Protein AF-A0A7X6N5V5-F1 (afdb_monomer_lite)

pLDDT: mean 77.95, std 14.74, range [39.09, 94.69]

Secondary structure (DSSP, 8-state):
-EEEEE---HHHHHHHHHHHHHHT-EEEEE--HHHHHHHHHHHGGG-SEEEEE-SSHHHHHHHTT--SEEEEE---

Sequence (76 aa):
MRILMFEEEQVIRELLTPLICKHQWEIKYIFDDIAFINEINRNLTEYDGIIVDINNNSTLNILKNISINTYIFQNI

Structure (mmCIF, N/CA/C/O backbone):
data_AF-A0A7X6N5V5-F1
#
_entry.id   AF-A0A7X6N5V5-F1
#
loop_
_atom_site.group_PDB
_atom_site.id
_atom_site.type_symbol
_atom_site.label_atom_id
_atom_site.label_alt_id
_atom_site.label_comp_id
_atom_site.label_asym_id
_atom_site.label_entity_id
_atom_site.label_seq_id
_atom_site.pdbx_PDB_ins_code
_atom_site.Cartn_x
_atom_site.Cartn_y
_atom_site.Cartn_z
_atom_site.occupancy
_atom_site.B_iso_or_equiv
_atom_site.auth_seq_id
_atom_site.auth_comp_id
_atom_site.auth_asym_id
_atom_site.auth_atom_id
_atom_site.pdbx_PDB_model_num
ATOM 1 N N . MET A 1 1 ? -10.404 5.454 5.135 1.00 88.44 1 MET A N 1
ATOM 2 C CA . MET A 1 1 ? -9.391 4.392 5.290 1.00 88.44 1 MET A CA 1
ATOM 3 C C . MET A 1 1 ? -8.074 4.924 4.779 1.00 88.44 1 MET A C 1
ATOM 5 O O . MET A 1 1 ? -8.084 5.562 3.728 1.00 88.44 1 MET A O 1
ATOM 9 N N . ARG A 1 2 ? -6.985 4.685 5.502 1.00 93.06 2 ARG A N 1
ATOM 10 C CA . ARG A 1 2 ? -5.634 5.059 5.095 1.00 93.06 2 ARG A CA 1
ATOM 11 C C . ARG A 1 2 ? -4.952 3.848 4.478 1.00 93.06 2 ARG A C 1
ATOM 13 O O . ARG A 1 2 ? -4.838 2.807 5.116 1.00 93.06 2 ARG A O 1
ATOM 20 N N . ILE A 1 3 ? -4.553 3.965 3.221 1.00 90.75 3 ILE A N 1
ATOM 21 C CA . ILE A 1 3 ? -3.992 2.868 2.437 1.00 90.75 3 ILE A CA 1
ATOM 22 C C . ILE A 1 3 ? -2.560 3.221 2.062 1.00 90.75 3 ILE A C 1
ATOM 24 O O . ILE A 1 3 ? -2.286 4.305 1.542 1.00 90.75 3 ILE A O 1
ATOM 28 N N . LEU A 1 4 ? -1.649 2.287 2.308 1.00 90.88 4 LEU A N 1
ATOM 29 C CA . LEU A 1 4 ? -0.292 2.364 1.788 1.00 90.88 4 LEU A CA 1
ATOM 30 C C . LEU A 1 4 ? -0.256 1.696 0.412 1.00 90.88 4 LEU A C 1
ATOM 32 O O . LEU A 1 4 ? -0.720 0.566 0.274 1.00 90.88 4 LEU A O 1
ATOM 36 N N . MET A 1 5 ? 0.277 2.377 -0.599 1.00 88.81 5 MET A N 1
ATOM 37 C CA . MET A 1 5 ? 0.350 1.856 -1.963 1.00 88.81 5 MET A CA 1
ATOM 38 C C . MET A 1 5 ? 1.793 1.821 -2.462 1.00 88.81 5 MET A C 1
ATOM 40 O O . MET A 1 5 ? 2.452 2.860 -2.515 1.00 88.81 5 MET A O 1
ATOM 44 N N . PHE A 1 6 ? 2.243 0.631 -2.856 1.00 86.56 6 PHE A N 1
ATOM 45 C CA . PHE A 1 6 ? 3.473 0.397 -3.606 1.00 86.56 6 PHE A CA 1
ATOM 46 C C . PHE A 1 6 ? 3.115 -0.033 -5.026 1.00 86.56 6 PHE A C 1
ATOM 48 O O . PHE A 1 6 ? 2.740 -1.179 -5.244 1.00 86.56 6 PHE A O 1
ATOM 55 N N . GLU A 1 7 ? 3.131 0.916 -5.957 1.00 80.94 7 GLU A N 1
ATOM 56 C CA . GLU A 1 7 ? 2.707 0.713 -7.346 1.00 80.94 7 GLU A CA 1
ATOM 57 C C . GLU A 1 7 ? 3.373 1.764 -8.236 1.00 80.94 7 GLU A C 1
ATOM 59 O O . GLU A 1 7 ? 3.022 2.949 -8.185 1.00 80.94 7 GLU A O 1
ATOM 64 N N . GLU A 1 8 ? 4.345 1.348 -9.040 1.00 76.94 8 GLU A N 1
ATOM 65 C CA . GLU A 1 8 ? 5.128 2.230 -9.907 1.00 76.94 8 GLU A CA 1
ATOM 66 C C . GLU A 1 8 ? 4.411 2.525 -11.233 1.00 76.94 8 GLU A C 1
ATOM 68 O O . GLU A 1 8 ? 4.558 3.626 -11.786 1.00 76.94 8 GLU A O 1
ATOM 73 N N . GLU A 1 9 ? 3.537 1.631 -11.698 1.00 81.31 9 GLU A N 1
ATOM 74 C CA . GLU A 1 9 ? 2.805 1.770 -12.949 1.00 81.31 9 GLU A CA 1
ATOM 75 C C . GLU A 1 9 ? 1.675 2.802 -12.836 1.00 81.31 9 GLU A C 1
ATOM 77 O O . GLU A 1 9 ? 0.682 2.657 -12.118 1.00 81.31 9 GLU A O 1
ATOM 82 N N . GLN A 1 10 ? 1.790 3.874 -13.624 1.00 81.38 10 GLN A N 1
ATOM 83 C CA . GLN A 1 10 ? 0.762 4.915 -13.696 1.00 81.38 10 GLN A CA 1
ATOM 84 C C . GLN A 1 10 ? -0.603 4.365 -14.129 1.00 81.38 10 GLN A C 1
ATOM 86 O O . GLN A 1 10 ? -1.627 4.807 -13.610 1.00 81.38 10 GLN A O 1
ATOM 91 N N . VAL A 1 11 ? -0.611 3.381 -15.031 1.00 81.56 11 VAL A N 1
ATOM 92 C CA . VAL A 1 11 ? -1.834 2.770 -15.568 1.00 81.56 11 VAL A CA 1
ATOM 93 C C . VAL A 1 11 ? -2.664 2.128 -14.455 1.00 81.56 11 VAL A C 1
ATOM 95 O O . VAL A 1 11 ? -3.879 2.322 -14.404 1.00 81.56 11 VAL A O 1
ATOM 98 N N . ILE A 1 12 ? -2.023 1.429 -13.515 1.00 80.38 12 ILE A N 1
ATOM 99 C CA . ILE A 1 12 ? -2.719 0.801 -12.389 1.00 80.38 12 ILE A CA 1
ATOM 100 C C . ILE A 1 12 ? -3.278 1.859 -11.430 1.00 80.38 12 ILE A C 1
ATOM 102 O O . ILE A 1 12 ? -4.429 1.762 -10.998 1.00 80.38 12 ILE A O 1
ATOM 106 N N . ARG A 1 13 ? -2.529 2.934 -11.152 1.00 84.38 13 ARG A N 1
ATOM 107 C CA . ARG A 1 13 ? -3.026 4.042 -10.312 1.00 84.38 13 ARG A CA 1
ATOM 108 C C . ARG A 1 13 ? -4.249 4.730 -10.919 1.00 84.38 13 ARG A C 1
ATOM 110 O O . ARG A 1 13 ? -5.205 5.044 -10.205 1.00 84.38 13 ARG A O 1
ATOM 117 N N . GLU A 1 14 ? -4.253 4.938 -12.231 1.00 86.94 14 GLU A N 1
ATOM 118 C CA . GLU A 1 14 ? -5.404 5.495 -12.950 1.00 86.94 14 GLU A CA 1
ATOM 119 C C . GLU A 1 14 ? -6.620 4.559 -12.881 1.00 86.94 14 GLU A C 1
ATOM 121 O O . GLU A 1 14 ? -7.731 5.016 -12.609 1.00 86.94 14 GLU A O 1
ATOM 126 N N . LEU A 1 15 ? -6.405 3.246 -13.012 1.00 86.31 15 LEU A N 1
ATOM 127 C CA . LEU A 1 15 ? -7.435 2.216 -12.828 1.00 86.31 15 LEU A CA 1
ATOM 128 C C . LEU A 1 15 ? -8.042 2.209 -11.417 1.00 86.31 15 LEU A C 1
ATOM 130 O O . LEU A 1 15 ? -9.246 2.000 -11.264 1.00 86.31 15 LEU A O 1
ATOM 134 N N . LEU A 1 16 ? -7.234 2.457 -10.384 1.00 86.00 16 LEU A N 1
ATOM 135 C CA . LEU A 1 16 ? -7.683 2.472 -8.988 1.00 86.00 16 LEU A CA 1
ATOM 136 C C . LEU A 1 16 ? -8.314 3.809 -8.567 1.00 86.00 16 LEU A C 1
ATOM 138 O O . LEU A 1 16 ? -9.088 3.844 -7.607 1.00 86.00 16 LEU A O 1
ATOM 142 N N . THR A 1 17 ? -8.047 4.900 -9.291 1.00 88.00 17 THR A N 1
ATOM 143 C CA . THR A 1 17 ? -8.527 6.255 -8.958 1.00 88.00 17 THR A CA 1
ATOM 144 C C . THR A 1 17 ? -10.046 6.328 -8.730 1.00 88.00 17 THR A C 1
ATOM 146 O O . THR A 1 17 ? -10.456 6.875 -7.703 1.00 88.00 17 THR A O 1
ATOM 149 N N . PRO A 1 18 ? -10.915 5.735 -9.576 1.00 91.75 18 PRO A N 1
ATOM 150 C CA . PRO A 1 18 ? -12.357 5.748 -9.336 1.00 91.75 18 PRO A CA 1
ATOM 151 C C . PRO A 1 18 ? -12.762 5.095 -8.007 1.00 91.75 18 PRO A C 1
ATOM 153 O O . PRO A 1 18 ? -13.663 5.592 -7.330 1.00 91.75 18 PRO A O 1
ATOM 156 N N . LEU A 1 19 ? -12.096 4.003 -7.611 1.00 87.44 19 LEU A N 1
ATOM 157 C CA . LEU A 1 19 ? -12.355 3.319 -6.340 1.00 87.44 19 LEU A CA 1
ATOM 158 C C . LEU A 1 19 ? -11.882 4.166 -5.156 1.00 87.44 19 LEU A C 1
ATOM 160 O O . LEU A 1 19 ? -12.641 4.359 -4.206 1.00 87.44 19 LEU A O 1
ATOM 164 N N . ILE A 1 20 ?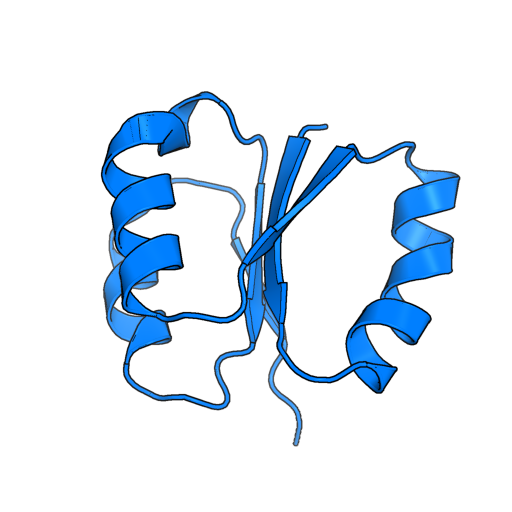 -10.674 4.729 -5.252 1.00 90.19 20 ILE A N 1
ATOM 165 C CA . ILE A 1 20 ? -10.094 5.621 -4.240 1.00 90.19 20 ILE A CA 1
ATOM 166 C C . ILE A 1 20 ? -11.030 6.810 -3.986 1.00 90.19 20 ILE A C 1
ATOM 168 O O . ILE A 1 20 ? -11.366 7.099 -2.837 1.00 90.19 20 ILE A O 1
ATOM 172 N N . CYS A 1 21 ? -11.520 7.455 -5.051 1.00 90.50 21 CYS A N 1
ATOM 173 C CA . CYS A 1 21 ? -12.452 8.577 -4.953 1.00 90.50 21 CYS A CA 1
ATOM 174 C C . CYS A 1 21 ? -13.810 8.159 -4.378 1.00 90.50 21 CYS A C 1
ATOM 176 O O . CYS A 1 21 ? -14.324 8.825 -3.479 1.00 90.50 21 CYS A O 1
ATOM 178 N N . LYS A 1 22 ? -14.388 7.051 -4.862 1.00 94.00 22 LYS A N 1
ATOM 179 C CA . LYS A 1 22 ? -15.692 6.546 -4.400 1.00 94.00 22 LYS A CA 1
ATOM 180 C C . LYS A 1 22 ? -15.691 6.228 -2.905 1.00 94.00 22 LYS A C 1
ATOM 182 O O . LYS A 1 22 ? -16.684 6.486 -2.230 1.00 94.00 22 LYS A O 1
ATOM 187 N N . HIS A 1 23 ? -14.601 5.655 -2.402 1.00 91.25 23 HIS A N 1
ATOM 188 C CA . HIS A 1 23 ? -14.480 5.229 -1.010 1.00 91.25 23 HIS A CA 1
ATOM 189 C C . HIS A 1 23 ? -13.755 6.237 -0.108 1.00 91.25 23 HIS A C 1
ATOM 191 O O . HIS A 1 23 ? -13.579 5.958 1.079 1.00 91.25 23 HIS A O 1
ATOM 197 N N . GLN A 1 24 ? -13.359 7.397 -0.648 1.00 94.00 24 GLN A N 1
ATOM 198 C CA . GLN A 1 24 ? -12.638 8.451 0.075 1.00 94.00 24 GLN A CA 1
ATOM 199 C C . GLN A 1 24 ? -11.407 7.903 0.818 1.00 94.00 24 GLN A C 1
ATOM 201 O O . GLN A 1 24 ? -11.191 8.168 2.003 1.00 94.00 24 GLN A O 1
ATOM 206 N N . TRP A 1 25 ? -10.626 7.062 0.137 1.00 93.00 25 TRP A N 1
ATOM 207 C CA . TRP A 1 25 ? -9.399 6.508 0.702 1.00 93.00 25 TRP A CA 1
ATOM 208 C C . TRP A 1 25 ? -8.274 7.545 0.682 1.00 93.00 25 TRP A C 1
ATOM 210 O O . TRP A 1 25 ? -8.057 8.221 -0.321 1.00 93.00 25 TRP A O 1
ATOM 220 N N . GLU A 1 26 ? -7.540 7.646 1.787 1.00 94.69 26 GLU A N 1
ATOM 221 C CA . GLU A 1 26 ? -6.306 8.425 1.868 1.00 94.69 26 GLU A CA 1
ATOM 222 C C . GLU A 1 26 ? -5.149 7.520 1.447 1.00 94.69 26 GLU A C 1
ATOM 224 O O . GLU A 1 26 ? -4.876 6.523 2.114 1.00 94.69 26 GLU A O 1
ATOM 229 N N . ILE A 1 27 ? -4.492 7.839 0.331 1.00 92.12 27 ILE A N 1
ATOM 230 C CA . ILE A 1 27 ? -3.433 6.997 -0.231 1.00 92.12 27 ILE A CA 1
ATOM 231 C C . ILE A 1 27 ? -2.067 7.629 0.018 1.00 92.12 27 ILE A C 1
ATOM 233 O O . ILE A 1 27 ? -1.820 8.759 -0.407 1.00 92.12 27 ILE A O 1
ATOM 237 N N . LYS A 1 28 ? -1.156 6.874 0.641 1.00 93.44 28 LYS A N 1
ATOM 238 C CA . LYS A 1 28 ? 0.276 7.191 0.647 1.00 93.44 28 LYS A CA 1
ATOM 239 C C . LYS A 1 28 ? 0.976 6.354 -0.414 1.00 93.44 28 LYS A C 1
ATOM 241 O O . LYS A 1 28 ? 1.023 5.133 -0.304 1.00 93.44 28 LYS A O 1
ATOM 246 N N . TYR A 1 29 ? 1.531 7.023 -1.417 1.00 90.12 29 TYR A N 1
ATOM 247 C CA . TYR A 1 29 ? 2.284 6.380 -2.488 1.00 90.12 29 TYR A CA 1
ATOM 248 C C . TYR A 1 29 ? 3.758 6.243 -2.113 1.00 90.12 29 TYR A C 1
ATOM 250 O O . TYR A 1 29 ? 4.372 7.205 -1.643 1.00 90.12 29 TYR A O 1
ATOM 258 N N . ILE A 1 30 ? 4.323 5.062 -2.348 1.00 89.00 30 ILE A N 1
ATOM 259 C CA . ILE A 1 30 ? 5.756 4.787 -2.260 1.00 89.00 30 ILE A CA 1
ATOM 260 C C . ILE A 1 30 ? 6.173 4.003 -3.508 1.00 89.00 30 ILE A C 1
ATOM 262 O O . ILE A 1 30 ? 5.460 3.108 -3.940 1.00 89.00 30 ILE A O 1
ATOM 266 N N . PHE A 1 31 ? 7.324 4.350 -4.079 1.00 85.38 31 PHE A N 1
ATOM 267 C CA . PHE A 1 31 ? 7.847 3.780 -5.331 1.00 85.38 31 PHE A CA 1
ATOM 268 C C . PHE A 1 31 ? 9.272 3.232 -5.161 1.00 85.38 31 PHE A C 1
ATOM 270 O O . PHE A 1 31 ? 10.019 3.119 -6.118 1.00 85.38 31 PHE A O 1
ATOM 277 N N . ASP A 1 32 ? 9.697 3.017 -3.917 1.00 85.25 32 ASP A N 1
ATOM 278 C CA . ASP A 1 32 ? 11.014 2.486 -3.580 1.00 85.25 32 ASP A CA 1
ATOM 279 C C . ASP A 1 32 ? 10.842 1.380 -2.540 1.00 85.25 32 ASP A C 1
ATOM 281 O O . ASP A 1 32 ? 10.211 1.594 -1.498 1.00 85.25 32 ASP A O 1
ATOM 285 N N . ASP A 1 33 ? 11.402 0.206 -2.831 1.00 79.56 33 ASP A N 1
ATOM 286 C CA . ASP A 1 33 ? 11.304 -0.987 -1.985 1.00 79.56 33 ASP A CA 1
ATOM 287 C C . ASP A 1 33 ? 11.756 -0.687 -0.548 1.00 79.56 33 ASP A C 1
ATOM 289 O O . ASP A 1 33 ? 11.077 -1.028 0.421 1.00 79.56 33 ASP A O 1
ATOM 293 N N . ILE A 1 34 ? 12.896 -0.007 -0.380 1.00 84.19 34 ILE A N 1
ATOM 294 C CA . ILE A 1 34 ? 13.485 0.255 0.940 1.00 84.19 34 ILE A CA 1
ATOM 295 C C . ILE A 1 34 ? 12.609 1.230 1.731 1.00 84.19 34 ILE A C 1
ATOM 297 O O . ILE A 1 34 ? 12.359 1.022 2.923 1.00 84.19 34 ILE A O 1
ATOM 301 N N . ALA A 1 35 ? 12.122 2.291 1.093 1.00 88.12 35 ALA A N 1
ATOM 302 C CA . ALA A 1 35 ? 11.201 3.244 1.695 1.00 88.12 35 ALA A CA 1
ATOM 303 C C . ALA A 1 35 ? 9.888 2.568 2.104 1.00 88.12 35 ALA A C 1
ATOM 305 O O . ALA A 1 35 ? 9.384 2.835 3.196 1.00 88.12 35 ALA A O 1
ATOM 306 N N . PHE A 1 36 ? 9.371 1.658 1.279 1.00 86.88 36 PHE A N 1
ATOM 307 C CA . PHE A 1 36 ? 8.132 0.937 1.551 1.00 86.88 36 PHE A CA 1
ATOM 308 C C . PHE A 1 36 ? 8.272 0.017 2.765 1.00 86.88 36 PHE A C 1
ATOM 310 O O . PHE A 1 36 ? 7.447 0.045 3.678 1.00 86.88 36 PHE A O 1
ATOM 317 N N . ILE A 1 37 ? 9.376 -0.726 2.830 1.00 83.69 37 ILE A N 1
ATOM 318 C CA . ILE A 1 37 ? 9.704 -1.594 3.964 1.00 83.69 37 ILE A CA 1
ATOM 319 C C . ILE A 1 37 ? 9.852 -0.781 5.248 1.00 83.69 37 ILE A C 1
ATOM 321 O O . ILE A 1 37 ? 9.317 -1.151 6.294 1.00 83.69 37 ILE A O 1
ATOM 325 N N . ASN A 1 38 ? 10.573 0.338 5.182 1.00 88.25 38 ASN A N 1
ATOM 326 C CA . ASN A 1 38 ? 10.751 1.217 6.332 1.00 88.25 38 ASN A CA 1
ATOM 327 C C . ASN A 1 38 ? 9.423 1.814 6.807 1.00 88.25 38 ASN A C 1
ATOM 329 O O . ASN A 1 38 ? 9.222 1.947 8.014 1.00 88.25 38 ASN A O 1
ATOM 333 N N . GLU A 1 39 ? 8.524 2.153 5.885 1.00 91.06 39 GLU A N 1
ATOM 334 C CA . GLU A 1 39 ? 7.203 2.679 6.210 1.00 91.06 39 GLU A CA 1
ATOM 335 C C . GLU A 1 39 ? 6.340 1.639 6.921 1.00 91.06 39 GLU A C 1
ATOM 337 O O . GLU A 1 39 ? 5.792 1.926 7.984 1.00 91.06 39 GLU A O 1
ATOM 342 N N . ILE A 1 40 ? 6.269 0.424 6.375 1.00 86.75 40 ILE A N 1
ATOM 343 C CA . ILE A 1 40 ? 5.570 -0.696 7.005 1.00 86.75 40 ILE A CA 1
ATOM 344 C C . ILE A 1 40 ? 6.124 -0.938 8.410 1.00 86.75 40 ILE A C 1
ATOM 346 O O . ILE A 1 40 ? 5.371 -0.941 9.378 1.00 86.75 40 ILE A O 1
ATOM 350 N N . ASN A 1 41 ? 7.442 -1.085 8.550 1.00 83.94 41 ASN A N 1
ATOM 351 C CA . ASN A 1 41 ? 8.055 -1.430 9.833 1.00 83.94 41 ASN A CA 1
ATOM 352 C C . ASN A 1 41 ? 7.823 -0.373 10.921 1.00 83.94 41 ASN A C 1
ATOM 354 O O . ASN A 1 41 ? 7.824 -0.708 12.104 1.00 83.94 41 ASN A O 1
ATOM 358 N N . ARG A 1 42 ? 7.657 0.898 10.540 1.00 90.00 42 ARG A N 1
ATOM 359 C CA . ARG A 1 42 ? 7.452 2.001 11.487 1.00 90.00 42 ARG A CA 1
ATOM 360 C C . ARG A 1 42 ? 5.981 2.262 11.782 1.00 90.00 42 ARG A C 1
ATOM 362 O O . ARG A 1 42 ? 5.644 2.521 12.931 1.00 90.00 42 ARG A O 1
ATOM 369 N N . ASN A 1 43 ? 5.132 2.186 10.760 1.00 90.69 43 ASN A N 1
ATOM 370 C CA . ASN A 1 43 ? 3.806 2.802 10.780 1.00 90.69 43 ASN A CA 1
ATOM 371 C C . ASN A 1 43 ? 2.684 1.832 10.379 1.00 90.69 43 ASN A C 1
ATOM 373 O O . ASN A 1 43 ? 1.587 2.285 10.069 1.00 90.69 43 ASN A O 1
ATOM 377 N N . LEU A 1 44 ? 2.912 0.511 10.372 1.00 83.12 44 LEU A N 1
ATOM 378 C CA . LEU A 1 44 ? 1.911 -0.479 9.935 1.00 83.12 44 LEU A CA 1
ATOM 379 C C . LEU A 1 44 ? 0.526 -0.271 10.568 1.00 83.12 44 LEU A C 1
ATOM 381 O O . LEU A 1 44 ? -0.484 -0.387 9.884 1.00 83.12 44 LEU A O 1
ATOM 385 N N . THR A 1 45 ? 0.478 0.058 11.860 1.00 85.00 45 THR A N 1
ATOM 386 C CA . THR A 1 45 ? -0.772 0.261 12.610 1.00 85.00 45 THR A CA 1
ATOM 387 C C . THR A 1 45 ? -1.544 1.517 12.203 1.00 85.00 45 THR A C 1
ATOM 389 O O . THR A 1 45 ? -2.680 1.685 12.632 1.00 85.00 45 THR A O 1
ATOM 392 N N . GLU A 1 46 ? -0.942 2.417 11.421 1.00 89.94 46 GLU A N 1
ATOM 393 C CA . GLU A 1 46 ? -1.594 3.627 10.907 1.00 89.94 46 GLU A CA 1
ATOM 394 C C . GLU A 1 46 ? -2.369 3.388 9.605 1.00 89.94 46 GLU A C 1
ATOM 396 O O . GLU A 1 46 ? -3.099 4.277 9.160 1.00 89.94 46 GLU A O 1
ATOM 401 N N . TYR A 1 47 ? -2.190 2.224 8.977 1.00 89.25 47 TYR A N 1
ATOM 402 C CA . TYR A 1 47 ? -2.834 1.867 7.720 1.00 89.25 47 TYR A CA 1
ATOM 403 C C . TYR A 1 47 ? -3.946 0.845 7.959 1.00 89.25 47 TYR A C 1
ATOM 405 O O . TYR A 1 47 ? -3.804 -0.096 8.734 1.00 89.25 47 TYR A O 1
ATOM 413 N N . ASP A 1 48 ? -5.057 1.012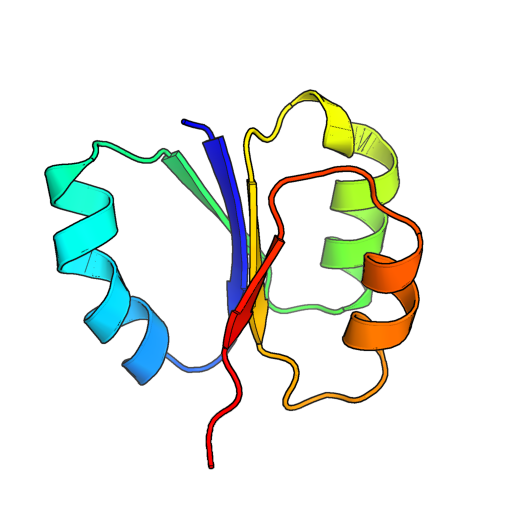 7.249 1.00 88.56 48 ASP A N 1
ATOM 414 C CA . ASP A 1 48 ? -6.180 0.069 7.241 1.00 88.56 48 ASP A CA 1
ATOM 415 C C . ASP A 1 48 ? -5.990 -1.041 6.191 1.00 88.56 48 ASP A C 1
ATOM 417 O O . ASP A 1 48 ? -6.669 -2.073 6.212 1.00 88.56 48 ASP A O 1
ATOM 421 N N . GLY A 1 49 ? -5.087 -0.816 5.234 1.00 86.50 49 GLY A N 1
ATOM 422 C CA . GLY A 1 49 ? -4.795 -1.742 4.153 1.00 86.50 49 GLY A CA 1
ATOM 423 C C . GLY A 1 49 ? -3.547 -1.356 3.373 1.00 86.50 49 GLY A C 1
ATOM 424 O O . GLY A 1 49 ? -3.059 -0.226 3.449 1.00 86.50 49 GLY A O 1
ATOM 425 N N . ILE A 1 50 ? -3.038 -2.323 2.617 1.00 86.38 50 ILE A N 1
ATOM 426 C CA . ILE A 1 50 ? -1.855 -2.154 1.778 1.00 86.38 50 ILE A CA 1
ATOM 427 C C . ILE A 1 50 ? -2.164 -2.693 0.381 1.00 86.38 50 ILE A C 1
ATOM 429 O O . ILE A 1 50 ? -2.682 -3.805 0.245 1.00 86.38 50 ILE A O 1
ATOM 433 N N . ILE A 1 51 ? -1.847 -1.899 -0.639 1.00 82.75 51 ILE A N 1
ATOM 434 C CA . ILE A 1 51 ? -1.881 -2.287 -2.051 1.00 82.75 51 ILE A CA 1
ATOM 435 C C . ILE A 1 51 ? -0.438 -2.389 -2.532 1.00 82.75 51 ILE A C 1
ATOM 437 O O . ILE A 1 51 ? 0.329 -1.443 -2.361 1.00 82.75 51 ILE A O 1
ATOM 441 N N . VAL A 1 52 ? -0.068 -3.528 -3.109 1.00 78.81 52 VAL A N 1
ATOM 442 C CA . VAL A 1 52 ? 1.296 -3.771 -3.594 1.00 78.81 52 VAL A CA 1
ATOM 443 C C . VAL A 1 52 ? 1.252 -4.407 -4.973 1.00 78.81 52 VAL A C 1
ATOM 445 O O . VAL A 1 52 ? 0.590 -5.434 -5.143 1.00 78.81 52 VAL A O 1
ATOM 448 N N . ASP A 1 53 ? 1.994 -3.822 -5.911 1.00 74.94 53 ASP A N 1
ATOM 449 C CA . ASP A 1 53 ? 2.400 -4.478 -7.149 1.00 74.94 53 ASP A CA 1
ATOM 450 C C . ASP A 1 53 ? 3.516 -5.485 -6.861 1.00 74.94 53 ASP A C 1
ATOM 452 O O . ASP A 1 53 ? 4.580 -5.154 -6.330 1.00 74.94 53 ASP A O 1
ATOM 456 N N . ILE A 1 54 ? 3.255 -6.744 -7.190 1.00 66.38 54 ILE A N 1
ATOM 457 C CA . ILE A 1 54 ? 4.149 -7.868 -6.908 1.00 66.38 54 ILE A CA 1
ATOM 458 C C . ILE A 1 54 ? 4.957 -8.314 -8.125 1.00 66.38 54 ILE A C 1
ATOM 460 O O . ILE A 1 54 ? 5.591 -9.370 -8.080 1.00 66.38 54 ILE A O 1
ATOM 464 N N . ASN A 1 55 ? 4.986 -7.511 -9.191 1.00 63.84 55 ASN A N 1
ATOM 465 C CA . ASN A 1 55 ? 5.858 -7.755 -10.340 1.00 63.84 55 ASN A CA 1
ATOM 466 C C . ASN A 1 55 ? 7.351 -7.843 -9.938 1.00 63.84 55 ASN A C 1
ATOM 468 O O . ASN A 1 55 ? 8.127 -8.537 -10.599 1.00 63.84 55 ASN A O 1
ATOM 472 N N . ASN A 1 56 ? 7.742 -7.246 -8.801 1.00 54.66 56 ASN A N 1
ATOM 473 C CA . ASN A 1 56 ? 9.045 -7.442 -8.159 1.00 54.66 56 ASN A CA 1
ATOM 474 C C . ASN A 1 56 ? 8.984 -8.485 -7.017 1.00 54.66 56 ASN A C 1
ATOM 476 O O . ASN A 1 56 ? 8.360 -8.292 -5.974 1.00 54.66 56 ASN A O 1
ATOM 480 N N . ASN A 1 57 ? 9.706 -9.600 -7.186 1.00 57.19 57 ASN A N 1
ATOM 481 C CA . ASN A 1 57 ? 9.782 -10.743 -6.253 1.00 57.19 57 ASN A CA 1
ATOM 482 C C . ASN A 1 57 ? 10.246 -10.399 -4.812 1.00 57.19 57 ASN A C 1
ATOM 484 O O . ASN A 1 57 ? 10.086 -11.219 -3.902 1.00 57.19 57 ASN A O 1
ATOM 488 N N . SER A 1 58 ? 10.853 -9.231 -4.585 1.00 57.97 58 SER A N 1
ATOM 489 C CA . SER A 1 58 ? 11.355 -8.765 -3.281 1.00 57.97 58 SER A CA 1
ATOM 490 C C . SER A 1 58 ? 10.223 -8.425 -2.304 1.00 57.97 58 SER A C 1
ATOM 492 O O . SER A 1 58 ? 10.258 -8.842 -1.143 1.00 57.97 58 SER A O 1
ATOM 494 N N . THR A 1 59 ? 9.190 -7.728 -2.775 1.00 59.09 59 THR A N 1
ATOM 495 C CA . THR A 1 59 ? 8.142 -7.119 -1.939 1.00 59.09 59 THR A CA 1
ATOM 496 C C . THR A 1 59 ? 7.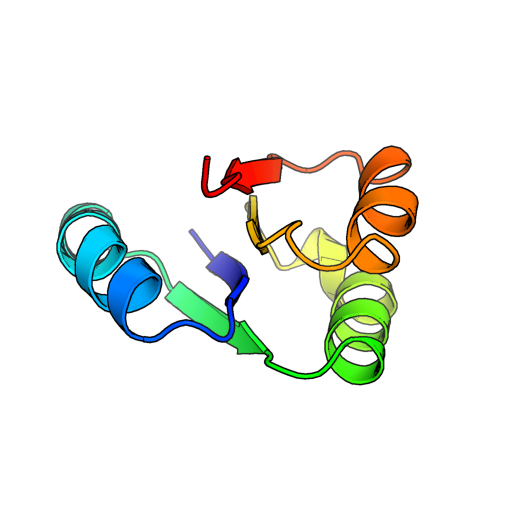140 -8.156 -1.408 1.00 59.09 59 THR A C 1
ATOM 498 O O . THR A 1 59 ? 6.655 -8.053 -0.279 1.00 59.09 59 THR A O 1
ATOM 501 N N . LEU A 1 60 ? 6.921 -9.248 -2.154 1.00 58.91 60 LEU A N 1
ATOM 502 C CA . LEU A 1 60 ? 6.019 -10.349 -1.786 1.00 58.91 60 LEU A CA 1
ATOM 503 C C . LEU A 1 60 ? 6.453 -11.102 -0.511 1.00 58.91 60 LEU A C 1
ATOM 505 O O . LEU A 1 60 ? 5.613 -11.535 0.281 1.00 58.91 60 LEU A O 1
ATOM 509 N N . ASN A 1 61 ? 7.761 -11.271 -0.288 1.00 57.94 61 ASN A N 1
ATOM 510 C CA . ASN A 1 61 ? 8.276 -12.003 0.879 1.00 57.94 61 ASN A CA 1
ATOM 511 C C . ASN A 1 61 ? 8.057 -11.252 2.199 1.00 57.94 61 ASN A C 1
ATOM 513 O O . ASN A 1 61 ? 8.002 -11.874 3.258 1.00 57.94 61 ASN A O 1
ATOM 517 N N . ILE A 1 62 ? 7.904 -9.932 2.130 1.00 61.31 62 ILE A N 1
ATOM 518 C CA . ILE A 1 62 ? 7.744 -9.057 3.293 1.00 61.31 62 ILE A CA 1
ATOM 519 C C . ILE A 1 62 ? 6.280 -9.036 3.733 1.00 61.31 62 ILE A C 1
ATOM 521 O O . ILE A 1 62 ? 5.988 -9.100 4.925 1.00 61.31 62 ILE A O 1
ATOM 525 N N . LEU A 1 63 ? 5.354 -9.076 2.772 1.00 63.62 63 LEU A N 1
ATOM 526 C CA . LEU A 1 63 ? 3.912 -9.104 3.024 1.00 63.62 63 LEU A CA 1
ATOM 527 C C . LEU A 1 63 ? 3.416 -10.418 3.643 1.00 63.62 63 LEU A C 1
ATOM 529 O O . LEU A 1 63 ? 2.425 -10.403 4.367 1.00 63.62 63 LEU A O 1
ATOM 533 N N . LYS A 1 64 ? 4.108 -11.548 3.425 1.00 58.59 64 LYS A N 1
ATOM 534 C CA . LYS A 1 64 ? 3.711 -12.869 3.965 1.00 58.59 64 LYS A CA 1
ATOM 535 C C . LYS A 1 64 ? 3.615 -12.929 5.495 1.00 58.59 64 LYS A C 1
ATOM 537 O O . LYS A 1 64 ? 2.966 -13.832 6.013 1.00 58.59 64 LYS A O 1
ATOM 542 N N . ASN A 1 65 ? 4.243 -11.993 6.204 1.00 56.94 65 ASN A N 1
ATOM 543 C CA . ASN A 1 65 ? 4.269 -11.952 7.668 1.00 56.94 65 ASN A CA 1
ATOM 544 C C . ASN A 1 65 ? 3.410 -10.821 8.265 1.00 56.94 65 ASN A C 1
ATOM 546 O O . ASN A 1 65 ? 3.488 -10.570 9.467 1.00 56.94 65 ASN A O 1
ATOM 550 N N . ILE A 1 66 ? 2.612 -10.119 7.453 1.00 64.25 66 ILE A N 1
ATOM 551 C CA . ILE A 1 66 ? 1.863 -8.931 7.877 1.00 64.25 66 ILE A CA 1
ATOM 552 C C . ILE A 1 66 ? 0.376 -9.270 8.030 1.00 64.25 66 ILE A C 1
ATOM 554 O O . ILE A 1 66 ? -0.291 -9.651 7.075 1.00 64.25 66 ILE A O 1
ATOM 558 N N . SER A 1 67 ? -0.162 -9.089 9.240 1.00 56.72 67 SER A N 1
ATOM 559 C CA . SER A 1 67 ? -1.592 -9.263 9.544 1.00 56.72 67 SER A CA 1
ATOM 560 C C . SER A 1 67 ? -2.387 -7.986 9.236 1.00 56.72 67 SER A C 1
ATOM 562 O O . SER A 1 67 ? -2.947 -7.363 10.138 1.00 56.72 67 SER A O 1
ATOM 564 N N . ILE A 1 68 ? -2.417 -7.576 7.969 1.00 60.28 68 ILE A N 1
ATOM 565 C CA . ILE A 1 68 ? -3.211 -6.439 7.483 1.00 60.28 68 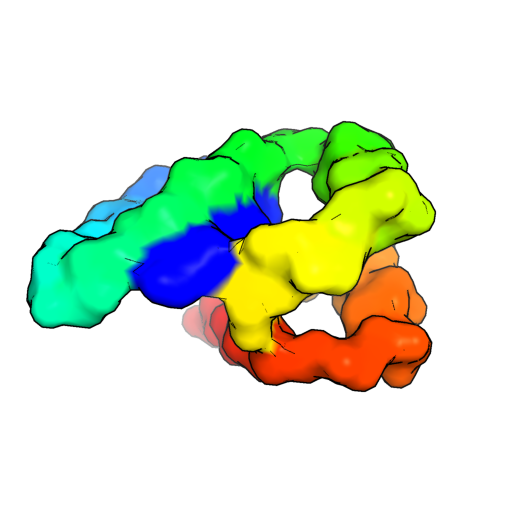ILE A CA 1
ATOM 566 C C . ILE A 1 68 ? -4.029 -6.876 6.266 1.00 60.28 68 ILE A C 1
ATOM 568 O O . ILE A 1 68 ? -3.707 -7.880 5.631 1.00 60.28 68 ILE A O 1
ATOM 572 N N . ASN A 1 69 ? -5.079 -6.133 5.913 1.00 56.72 69 ASN A N 1
ATOM 573 C CA . ASN A 1 69 ? -5.797 -6.378 4.663 1.00 56.72 69 ASN A CA 1
ATOM 574 C C . ASN A 1 69 ? -4.870 -6.050 3.480 1.00 56.72 69 ASN A C 1
ATOM 576 O O . ASN A 1 69 ? -4.696 -4.884 3.120 1.00 56.72 69 A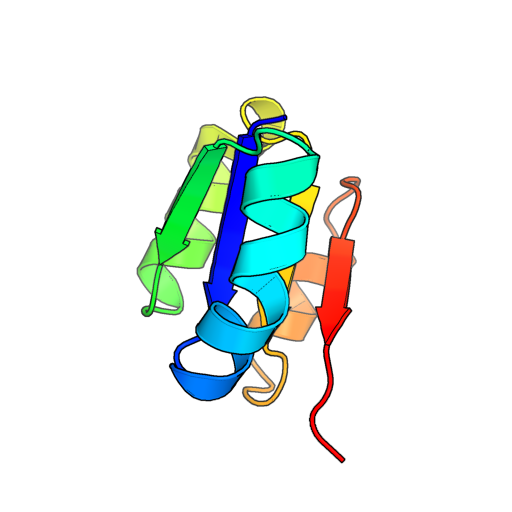SN A O 1
ATOM 580 N N . THR A 1 70 ? -4.239 -7.075 2.910 1.00 55.28 70 THR A N 1
ATOM 581 C CA . THR A 1 70 ? -3.358 -6.952 1.745 1.00 55.28 70 THR A CA 1
ATOM 582 C C . THR A 1 70 ? -4.141 -7.260 0.475 1.00 55.28 70 THR A C 1
ATOM 584 O O . THR A 1 70 ? -4.661 -8.364 0.311 1.00 55.28 70 THR A O 1
ATOM 587 N N . TYR A 1 71 ? -4.199 -6.293 -0.438 1.00 59.16 71 TYR A N 1
ATOM 588 C CA . TYR A 1 71 ? -4.742 -6.483 -1.779 1.00 59.16 71 TYR A CA 1
ATOM 589 C C . TYR A 1 71 ? -3.573 -6.600 -2.754 1.00 59.16 71 TYR A C 1
ATOM 591 O O . TYR A 1 71 ? -2.804 -5.655 -2.929 1.00 59.16 71 TYR A O 1
ATOM 599 N N . ILE A 1 72 ? -3.421 -7.785 -3.340 1.00 59.50 72 ILE A N 1
ATOM 600 C CA . ILE A 1 72 ? -2.333 -8.117 -4.260 1.00 59.50 72 ILE A CA 1
ATOM 601 C C . ILE A 1 72 ? -2.871 -8.034 -5.684 1.00 59.50 72 ILE A C 1
ATOM 603 O O . ILE A 1 72 ? -3.838 -8.726 -6.013 1.00 59.50 72 ILE A O 1
ATOM 607 N N . PHE A 1 73 ? -2.228 -7.223 -6.520 1.00 54.41 73 PHE A N 1
ATOM 608 C CA . PHE A 1 73 ? -2.484 -7.183 -7.954 1.00 54.41 73 PHE A CA 1
ATOM 609 C C . PHE A 1 73 ? -1.282 -7.790 -8.674 1.00 54.41 73 PHE A C 1
ATOM 611 O O . PHE A 1 73 ? -0.144 -7.418 -8.411 1.00 54.41 73 PHE A O 1
ATOM 618 N N . GLN A 1 74 ? -1.543 -8.765 -9.542 1.00 45.91 74 GLN A N 1
ATOM 619 C CA . GLN A 1 74 ? -0.544 -9.339 -10.434 1.00 45.91 74 GLN A CA 1
ATOM 620 C C . GLN A 1 74 ? -0.987 -9.020 -11.858 1.00 45.91 74 GLN A C 1
ATOM 622 O O . GLN A 1 74 ? -2.061 -9.469 -12.269 1.00 45.91 74 GLN A O 1
ATOM 627 N N . ASN A 1 75 ? -0.191 -8.242 -12.593 1.00 42.94 75 ASN A N 1
ATOM 628 C CA . ASN A 1 75 ? -0.368 -8.137 -14.039 1.00 42.94 75 ASN A CA 1
ATOM 629 C C . ASN A 1 75 ? -0.000 -9.505 -14.648 1.00 42.94 75 ASN A C 1
ATOM 631 O O . ASN A 1 75 ? 1.090 -10.023 -14.402 1.00 42.94 75 ASN A O 1
ATOM 635 N N . ILE A 1 76 ? -0.939 -10.120 -15.378 1.00 39.09 76 ILE A N 1
ATOM 636 C CA . ILE A 1 76 ? -0.721 -11.325 -16.201 1.00 39.09 76 ILE A CA 1
ATOM 637 C C . ILE A 1 76 ? -0.539 -10.881 -17.648 1.00 39.09 76 ILE A C 1
ATOM 639 O O . ILE A 1 76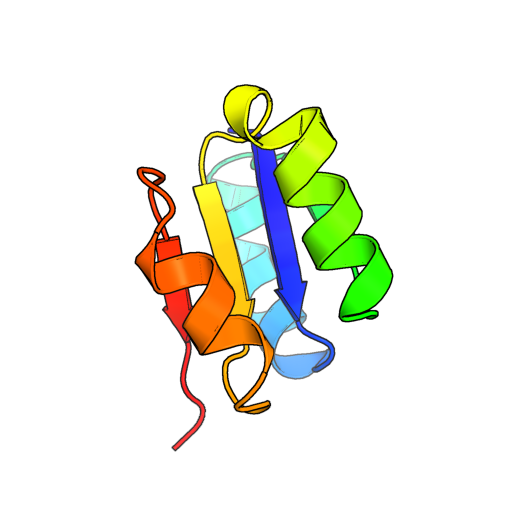 ? -1.382 -10.073 -18.102 1.00 39.09 76 ILE A O 1
#

Organism: NCBI:txid1070421

Radius of gyration: 11.73 Å; chains: 1; bounding box: 29×21×29 Å

Foldseek 3Di:
DEEEEADPDPVVVVVCVVVCVVVVYHYDYDPDQVVSLVCCVPPVVVHQEYEHECPDVSNVVSCVPDPHHYDYDYDD